Protein AF-A0A7S2CKC3-F1 (afdb_monomer_lite)

Radius of gyration: 19.45 Å; chains: 1; bounding box: 59×30×44 Å

Organism: NCBI:txid236787

Secondary structure (DSSP, 8-state):
---SS---HHHHHHTTSHHHHTT--GGGG--EEEE--TTGGG-TT-TTHHHHHHHHHHHTT-EEEE--TTTTSEEE-PPPPTTSSSS-----PPPSSHHHHHHHHHHHHHHHEEETTS--GGG-

Foldseek 3Di:
DPPPDDQPPLCVPPPPDCVCPVVVPCLSSAAEEEAECLCLLPDPVHNCVSVLVCLLSVVSNHHYHYDPNNVPQKFFDAADQLVPPDHHDDDDDQDPDSVSVSVVSVVVCVRTIGGPPDDDPVND

pLDDT: mean 90.12, std 12.12, range [45.06, 98.38]

Sequence (124 aa):
FHMRFLPPGRGLWAMGTALTEERGLFAALNNCAFVSTAELGANPRGLADPFCFLMDASMLGVGVGFDCRGAGSARVVVPRPAESGGEGERVFVIEDSREGWVQSMRVLLEAYLHPLNARTHDEQ

Structure (mmCIF, N/CA/C/O backbone):
data_AF-A0A7S2CKC3-F1
#
_entry.id   AF-A0A7S2CKC3-F1
#
loop_
_atom_site.group_PDB
_atom_site.id
_atom_site.type_symbol
_atom_site.label_atom_id
_atom_site.label_alt_id
_atom_site.label_comp_id
_atom_site.label_asym_id
_atom_site.label_entity_id
_atom_site.label_seq_id
_atom_site.pdbx_PDB_ins_code
_atom_site.Cartn_x
_atom_site.Cartn_y
_atom_site.Cartn_z
_atom_site.occupancy
_atom_site.B_iso_or_equiv
_atom_site.auth_seq_id
_atom_site.auth_comp_id
_atom_site.auth_asym_id
_atom_site.auth_atom_id
_atom_site.pdbx_PDB_model_num
ATOM 1 N N . PHE A 1 1 ? 27.842 -9.464 -22.738 1.00 79.94 1 PHE A N 1
ATOM 2 C CA . PHE A 1 1 ? 27.287 -9.623 -21.375 1.00 79.94 1 PHE A CA 1
ATOM 3 C C . PHE A 1 1 ? 27.423 -11.090 -20.966 1.00 79.94 1 PHE A C 1
ATOM 5 O O . PHE A 1 1 ? 27.036 -11.936 -21.757 1.00 79.94 1 PHE A O 1
ATOM 12 N N . HIS A 1 2 ? 28.017 -11.407 -19.804 1.00 92.75 2 HIS A N 1
ATOM 13 C CA . HIS A 1 2 ? 28.311 -12.795 -19.377 1.00 92.75 2 HIS A CA 1
ATOM 14 C C . HIS A 1 2 ? 27.360 -13.341 -18.293 1.00 92.75 2 HIS A C 1
ATOM 16 O O . HIS A 1 2 ? 27.635 -14.403 -17.748 1.00 92.75 2 HIS A O 1
ATOM 22 N N . MET A 1 3 ? 26.282 -12.620 -17.946 1.00 90.56 3 MET A N 1
ATOM 23 C CA . MET A 1 3 ? 25.234 -13.072 -17.006 1.00 90.56 3 MET A CA 1
ATOM 24 C C . MET A 1 3 ? 25.742 -13.529 -15.617 1.00 90.56 3 MET A C 1
ATOM 26 O O . MET A 1 3 ? 25.064 -14.279 -14.928 1.00 90.56 3 MET A O 1
ATOM 30 N N . ARG A 1 4 ? 26.926 -13.081 -15.168 1.00 94.56 4 ARG A N 1
ATOM 31 C CA . ARG A 1 4 ? 27.486 -13.456 -13.849 1.00 94.56 4 ARG A CA 1
ATOM 32 C C . ARG A 1 4 ? 26.684 -12.901 -12.668 1.00 94.56 4 ARG A C 1
ATOM 34 O O . ARG A 1 4 ? 26.774 -13.421 -11.565 1.00 94.56 4 ARG A O 1
ATOM 41 N N . PHE A 1 5 ? 25.930 -11.839 -12.913 1.00 92.25 5 PHE A N 1
ATOM 42 C CA . PHE A 1 5 ? 24.973 -11.250 -11.996 1.00 92.25 5 PHE A CA 1
ATOM 43 C C . PHE A 1 5 ? 23.738 -10.868 -12.805 1.00 92.25 5 PHE A C 1
ATOM 45 O O . PHE A 1 5 ? 23.862 -10.320 -13.906 1.00 92.25 5 PHE A O 1
ATOM 52 N N . LEU A 1 6 ? 22.566 -11.157 -12.251 1.00 93.06 6 LEU A N 1
ATOM 53 C CA . LEU A 1 6 ? 21.281 -10.762 -12.801 1.00 93.06 6 LEU A CA 1
ATOM 54 C C . LEU A 1 6 ? 20.487 -10.066 -11.694 1.00 93.06 6 LEU A C 1
ATOM 56 O O . LEU A 1 6 ? 20.344 -10.639 -10.611 1.00 93.06 6 LEU A O 1
ATOM 60 N N . PRO A 1 7 ? 19.979 -8.847 -11.940 1.00 92.88 7 PRO A N 1
ATOM 61 C CA . PRO A 1 7 ? 19.054 -8.221 -11.013 1.00 92.88 7 PRO A CA 1
ATOM 62 C C . PRO A 1 7 ? 17.742 -9.026 -10.954 1.00 92.88 7 PRO A C 1
ATOM 64 O O . PRO A 1 7 ? 17.486 -9.869 -11.822 1.00 92.88 7 PRO A O 1
ATOM 67 N N . PRO A 1 8 ? 16.877 -8.768 -9.956 1.00 95.06 8 PRO A N 1
ATOM 68 C CA . PRO A 1 8 ? 15.528 -9.327 -9.949 1.00 95.06 8 PRO A CA 1
ATOM 69 C C . PRO A 1 8 ? 14.797 -9.014 -11.262 1.00 95.06 8 PRO A C 1
ATOM 71 O O . PRO A 1 8 ? 15.091 -8.015 -11.918 1.00 95.06 8 PRO A O 1
ATOM 74 N N . GLY A 1 9 ? 13.792 -9.823 -11.616 1.00 95.88 9 GLY A N 1
ATOM 75 C CA . GLY A 1 9 ? 13.042 -9.660 -12.870 1.00 95.88 9 GLY A CA 1
ATOM 76 C C . GLY A 1 9 ? 12.515 -8.238 -13.102 1.00 95.88 9 GLY A C 1
ATOM 77 O O . GLY A 1 9 ? 12.571 -7.739 -14.220 1.00 95.88 9 GLY A O 1
ATOM 78 N N . ARG A 1 10 ? 12.107 -7.526 -12.042 1.00 95.69 10 ARG A N 1
ATOM 79 C CA . ARG A 1 10 ? 11.705 -6.114 -12.143 1.00 95.69 10 ARG A CA 1
ATOM 80 C C . ARG A 1 10 ? 12.850 -5.168 -12.480 1.00 95.69 10 ARG A C 1
ATOM 82 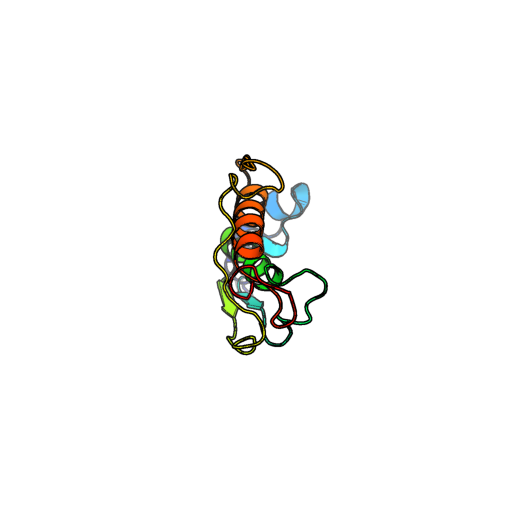O O . ARG A 1 10 ? 12.639 -4.222 -13.225 1.00 95.69 10 ARG A O 1
ATOM 89 N N . GLY A 1 11 ? 14.059 -5.443 -11.999 1.00 95.50 11 GLY A N 1
ATOM 90 C CA . GLY A 1 11 ? 15.256 -4.711 -12.406 1.00 95.50 11 GLY A CA 1
ATOM 91 C C . GLY A 1 11 ? 15.582 -4.924 -13.885 1.00 95.50 11 GLY A C 1
ATOM 92 O O . GLY A 1 11 ? 15.947 -3.974 -14.563 1.00 95.50 11 GLY A O 1
ATOM 93 N N . LEU A 1 12 ? 15.371 -6.134 -14.414 1.00 95.75 12 LEU A N 1
ATOM 94 C CA . LEU A 1 12 ? 15.501 -6.393 -15.856 1.00 95.75 12 LEU A CA 1
ATOM 95 C C . LEU A 1 12 ? 14.426 -5.682 -16.691 1.00 95.75 12 LEU A C 1
ATOM 97 O O . LEU A 1 12 ? 14.675 -5.356 -17.846 1.00 95.75 12 LEU A O 1
ATOM 101 N N . TRP A 1 13 ? 13.236 -5.475 -16.126 1.00 95.81 13 TRP A N 1
ATOM 102 C CA . TRP A 1 13 ? 12.081 -4.923 -16.834 1.00 95.81 13 TRP A CA 1
ATOM 103 C C . TRP A 1 13 ? 11.977 -3.390 -16.769 1.00 95.81 13 TRP A C 1
ATOM 105 O O . TRP A 1 13 ? 11.684 -2.768 -17.785 1.00 95.81 13 TRP A O 1
ATOM 115 N N . ALA A 1 14 ? 12.198 -2.778 -15.600 1.00 96.31 14 ALA A N 1
ATOM 116 C CA . ALA A 1 14 ? 11.902 -1.361 -15.358 1.00 96.31 14 ALA A CA 1
ATOM 117 C C . ALA A 1 14 ? 13.125 -0.467 -15.131 1.00 96.31 14 ALA A C 1
ATOM 119 O O . ALA A 1 14 ? 12.996 0.748 -15.283 1.00 96.31 14 ALA A O 1
ATOM 120 N N . MET A 1 15 ? 14.287 -1.011 -14.758 1.00 96.38 15 MET A N 1
ATOM 121 C CA . MET A 1 15 ? 15.438 -0.179 -14.391 1.00 96.38 15 MET A CA 1
ATOM 122 C C . MET A 1 15 ? 15.954 0.614 -15.596 1.00 96.38 15 MET A C 1
ATOM 124 O O . MET A 1 15 ? 16.301 0.029 -16.620 1.00 96.38 15 MET A O 1
ATOM 128 N N . GLY A 1 16 ? 16.016 1.942 -15.463 1.00 96.38 16 GLY A N 1
ATOM 129 C CA . GLY A 1 16 ? 16.468 2.842 -16.528 1.00 96.38 16 GLY A CA 1
ATOM 130 C C . GLY A 1 16 ? 15.435 3.081 -17.635 1.00 96.38 16 GLY A C 1
ATOM 131 O O . GLY A 1 16 ? 15.778 3.621 -18.683 1.00 96.38 16 GLY A O 1
ATOM 132 N N . THR A 1 17 ? 14.181 2.669 -17.435 1.00 97.31 17 THR A N 1
ATOM 133 C CA . THR A 1 17 ? 13.079 2.978 -18.360 1.00 97.31 17 THR A CA 1
ATOM 134 C C . THR A 1 17 ? 12.428 4.315 -18.001 1.00 97.31 17 THR A C 1
ATOM 136 O O . THR A 1 17 ? 12.578 4.807 -16.884 1.00 97.31 17 THR A O 1
ATOM 139 N N . ALA A 1 18 ? 11.604 4.871 -18.895 1.00 97.50 18 ALA A N 1
ATOM 140 C CA . ALA A 1 18 ? 10.803 6.065 -18.601 1.00 97.50 18 ALA A CA 1
ATOM 141 C C . ALA A 1 18 ? 9.899 5.904 -17.357 1.00 97.50 18 ALA A C 1
ATOM 143 O O . ALA A 1 18 ? 9.541 6.888 -16.711 1.00 97.50 18 ALA A O 1
ATOM 144 N N . LEU A 1 19 ? 9.551 4.666 -16.975 1.00 94.44 19 LEU A N 1
ATOM 145 C CA . LEU A 1 19 ? 8.795 4.402 -15.751 1.00 94.44 19 LEU A CA 1
ATOM 146 C C . LEU A 1 19 ? 9.564 4.843 -14.496 1.00 94.44 19 LEU A C 1
ATOM 148 O O . LEU A 1 19 ? 8.966 5.427 -13.593 1.00 94.44 19 LEU A O 1
ATOM 152 N N . THR A 1 20 ? 10.870 4.577 -14.432 1.00 95.50 20 THR A N 1
ATOM 153 C CA . THR A 1 20 ? 11.703 4.987 -13.293 1.00 95.50 20 THR A CA 1
ATOM 154 C C . THR A 1 20 ? 12.244 6.393 -13.482 1.00 95.50 20 THR A C 1
ATOM 156 O O . THR A 1 20 ? 12.099 7.213 -12.582 1.00 95.50 20 THR A O 1
ATOM 159 N N . GLU A 1 21 ? 12.798 6.698 -14.655 1.00 96.56 21 GLU A N 1
ATOM 160 C CA . GLU A 1 21 ? 13.558 7.935 -14.862 1.00 96.56 21 GLU A CA 1
ATOM 161 C C . GLU A 1 21 ? 12.672 9.166 -15.090 1.00 96.56 21 GLU A C 1
ATOM 163 O O . GLU A 1 21 ? 12.977 10.238 -14.577 1.00 96.56 21 GLU A O 1
ATOM 168 N N . GLU A 1 22 ? 11.562 9.035 -15.824 1.00 96.94 22 GLU A N 1
ATOM 169 C CA . GLU A 1 22 ? 10.684 10.176 -16.134 1.00 96.94 22 GLU A CA 1
ATOM 170 C C . GLU A 1 22 ? 9.503 10.262 -15.165 1.00 96.94 22 GLU A C 1
ATOM 172 O O . GLU A 1 22 ? 9.164 11.340 -14.681 1.00 96.94 22 GLU A O 1
ATOM 177 N N . ARG A 1 23 ? 8.869 9.121 -14.858 1.00 92.25 23 ARG A N 1
ATOM 178 C CA . ARG A 1 23 ? 7.701 9.075 -13.961 1.00 92.25 23 ARG A CA 1
ATOM 179 C C . ARG A 1 23 ? 8.067 8.973 -12.479 1.00 92.25 23 ARG A C 1
ATOM 181 O O . ARG A 1 23 ? 7.178 9.086 -11.641 1.00 92.25 23 ARG A O 1
ATOM 188 N N . GLY A 1 24 ? 9.333 8.721 -12.139 1.00 93.81 24 GLY A N 1
ATOM 189 C CA . GLY A 1 24 ? 9.793 8.613 -10.749 1.00 93.81 24 GLY A CA 1
ATOM 190 C C . GLY A 1 24 ? 9.219 7.418 -9.977 1.00 93.81 24 GLY A C 1
ATOM 191 O O . GLY A 1 24 ? 9.295 7.381 -8.748 1.00 93.81 24 GLY A O 1
ATOM 192 N N . LEU A 1 25 ? 8.638 6.423 -10.660 1.00 92.62 25 LEU A N 1
ATOM 193 C CA . LEU A 1 25 ? 7.979 5.278 -10.025 1.00 92.62 25 LEU A CA 1
ATOM 194 C C . LEU A 1 25 ? 8.997 4.199 -9.628 1.00 92.62 25 LEU A C 1
ATOM 196 O O . LEU A 1 25 ? 8.910 3.050 -10.050 1.00 92.62 25 LEU A O 1
ATOM 200 N N . PHE A 1 26 ? 9.964 4.542 -8.774 1.00 93.94 26 PHE A N 1
ATOM 201 C CA . PHE A 1 26 ? 11.032 3.626 -8.333 1.00 93.94 26 PHE A CA 1
ATOM 202 C C . PHE A 1 26 ? 10.540 2.455 -7.479 1.00 93.94 26 PHE A C 1
ATOM 204 O O . PHE A 1 26 ? 11.204 1.420 -7.388 1.00 93.94 26 PHE A O 1
ATOM 211 N N . ALA A 1 27 ? 9.336 2.555 -6.913 1.00 93.25 27 ALA A N 1
ATOM 212 C CA . ALA A 1 27 ? 8.643 1.401 -6.352 1.00 93.25 27 ALA A CA 1
ATOM 213 C C . ALA A 1 27 ? 8.494 0.267 -7.386 1.00 93.25 27 ALA A C 1
ATOM 215 O O . ALA A 1 27 ? 8.405 -0.896 -6.997 1.00 93.25 27 ALA A O 1
ATOM 216 N N . ALA A 1 28 ? 8.585 0.572 -8.689 1.00 92.56 28 ALA A N 1
ATOM 217 C CA . ALA A 1 28 ? 8.614 -0.409 -9.761 1.00 92.56 28 ALA A CA 1
ATOM 218 C C . ALA A 1 28 ? 9.849 -1.337 -9.772 1.00 92.56 28 ALA A C 1
ATOM 220 O O . ALA A 1 28 ? 9.894 -2.309 -10.525 1.00 92.56 28 ALA A O 1
ATOM 221 N N . LEU A 1 29 ? 10.852 -1.058 -8.940 1.00 95.12 29 LEU A N 1
ATOM 222 C CA . LEU A 1 29 ? 12.051 -1.883 -8.782 1.00 95.12 29 LEU A CA 1
ATOM 223 C C . LEU A 1 29 ? 11.983 -2.807 -7.559 1.00 95.12 29 LEU A C 1
ATOM 225 O O . LEU A 1 29 ? 12.816 -3.701 -7.418 1.00 95.12 29 LEU A O 1
ATOM 229 N N . ASN A 1 30 ? 10.989 -2.620 -6.688 1.00 94.69 30 ASN A N 1
ATOM 230 C CA . ASN A 1 30 ? 10.842 -3.379 -5.450 1.00 94.69 30 ASN A CA 1
ATOM 231 C C . ASN A 1 30 ? 9.792 -4.475 -5.631 1.00 94.69 30 ASN A C 1
ATOM 233 O O . ASN A 1 30 ? 8.639 -4.191 -5.925 1.00 94.69 30 ASN A O 1
ATOM 237 N N . ASN A 1 31 ? 10.167 -5.743 -5.487 1.00 94.25 31 ASN A N 1
ATOM 238 C CA . ASN A 1 31 ? 9.223 -6.849 -5.704 1.00 94.25 31 ASN A CA 1
ATOM 239 C C . ASN A 1 31 ? 8.309 -7.093 -4.506 1.00 94.25 31 ASN A C 1
ATOM 241 O O . ASN A 1 31 ? 7.195 -7.572 -4.680 1.00 94.25 31 ASN A O 1
ATOM 245 N N . CYS A 1 32 ? 8.810 -6.829 -3.301 1.00 97.19 32 CYS A N 1
ATOM 246 C CA . CYS A 1 32 ? 8.182 -7.253 -2.059 1.00 97.19 32 CYS A CA 1
ATOM 247 C C . CYS A 1 32 ? 8.185 -6.112 -1.042 1.00 97.19 32 CYS A C 1
ATOM 249 O O . CYS A 1 32 ? 9.136 -5.331 -0.991 1.00 97.19 32 CYS A O 1
ATOM 251 N N . ALA A 1 33 ? 7.153 -6.061 -0.204 1.00 97.25 33 ALA A N 1
ATOM 252 C CA . ALA A 1 33 ? 7.061 -5.150 0.929 1.00 97.25 33 ALA A CA 1
ATOM 253 C C . ALA A 1 33 ? 6.362 -5.825 2.115 1.00 97.25 33 ALA A C 1
ATOM 255 O O . ALA A 1 33 ? 5.745 -6.884 1.983 1.00 97.25 33 ALA A O 1
ATOM 256 N N . PHE A 1 34 ? 6.454 -5.190 3.280 1.00 98.06 34 PHE A N 1
ATOM 257 C CA . PHE A 1 34 ? 5.704 -5.577 4.465 1.00 98.06 34 PHE A CA 1
ATOM 258 C C . PHE A 1 34 ? 5.109 -4.341 5.134 1.00 98.06 34 PHE A C 1
ATOM 260 O O . PHE A 1 34 ? 5.795 -3.325 5.259 1.00 98.06 34 PHE A O 1
ATOM 267 N N . VAL A 1 35 ? 3.860 -4.438 5.588 1.00 97.88 35 VAL A N 1
ATOM 268 C CA . VAL A 1 35 ? 3.203 -3.399 6.387 1.00 97.88 35 VAL A CA 1
ATOM 269 C C . VAL A 1 35 ? 2.628 -3.997 7.666 1.00 97.88 35 VAL A C 1
ATOM 271 O O . VAL A 1 35 ? 1.877 -4.969 7.650 1.00 97.88 35 VAL A O 1
ATOM 274 N N . SER A 1 36 ? 3.019 -3.422 8.798 1.00 97.56 36 SER A N 1
ATOM 275 C CA . SER A 1 36 ? 2.566 -3.850 10.121 1.00 97.56 36 SER A CA 1
ATOM 276 C C . SER A 1 36 ? 1.265 -3.152 10.502 1.00 97.56 36 SER A C 1
ATOM 278 O O . SER A 1 36 ? 1.112 -1.959 10.238 1.00 97.56 36 SER A O 1
ATOM 280 N N . THR A 1 37 ? 0.371 -3.855 11.201 1.00 97.25 37 THR A N 1
ATOM 281 C CA . THR A 1 37 ? -0.810 -3.240 11.832 1.00 97.25 37 THR A CA 1
ATOM 282 C C . THR A 1 37 ? -0.637 -3.041 13.340 1.00 97.25 37 THR A C 1
ATOM 284 O O . THR A 1 37 ? -1.556 -2.575 13.999 1.00 97.25 37 THR A O 1
ATOM 287 N N . ALA A 1 38 ? 0.537 -3.334 13.912 1.00 96.50 38 ALA A N 1
ATOM 288 C CA . ALA A 1 38 ? 0.774 -3.254 15.361 1.00 96.50 38 ALA A CA 1
ATOM 289 C C . ALA A 1 38 ? 0.465 -1.883 15.990 1.00 96.50 38 ALA A C 1
ATOM 291 O O . ALA A 1 38 ? 0.038 -1.817 17.136 1.00 96.50 38 ALA A O 1
ATOM 292 N N . GLU A 1 39 ? 0.661 -0.799 15.239 1.00 93.81 39 GLU A N 1
ATOM 293 C CA . GLU A 1 39 ? 0.399 0.573 15.692 1.00 93.81 39 GLU A CA 1
ATOM 294 C C . GLU A 1 39 ? -0.902 1.138 15.110 1.00 93.81 39 GLU A C 1
ATOM 296 O O . GLU A 1 39 ? -1.106 2.346 15.136 1.00 93.81 39 GLU A O 1
ATOM 301 N N . LEU A 1 40 ? -1.793 0.288 14.581 1.00 94.31 40 LEU A N 1
ATOM 302 C CA . LEU A 1 40 ? -3.007 0.701 13.873 1.00 94.31 40 LEU A CA 1
ATOM 30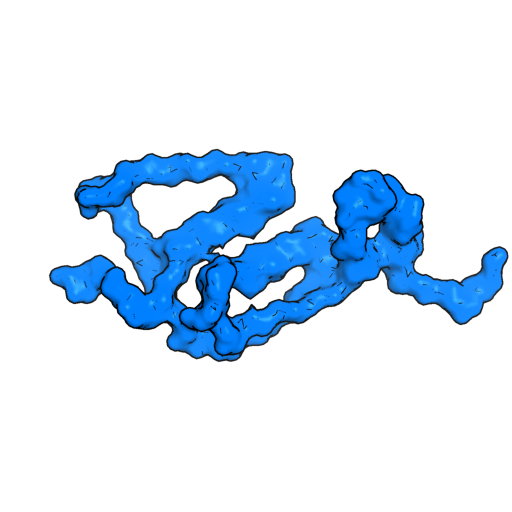3 C C . LEU A 1 40 ? -3.792 1.767 14.656 1.00 94.31 40 LEU A C 1
ATOM 305 O O . LEU A 1 40 ? -3.997 2.856 14.135 1.00 94.31 40 LEU A O 1
ATOM 309 N N . GLY A 1 41 ? -4.137 1.507 15.923 1.00 90.25 41 GLY A N 1
ATOM 310 C CA . GLY A 1 41 ? -4.892 2.443 16.773 1.00 90.25 41 GLY A CA 1
ATOM 311 C C . GLY A 1 41 ? -4.171 3.750 17.147 1.00 90.25 41 GLY A C 1
ATOM 312 O O . GLY A 1 41 ? -4.826 4.685 17.602 1.00 90.25 41 GLY A O 1
ATOM 313 N N . ALA A 1 42 ? -2.851 3.829 16.957 1.00 91.12 42 ALA A N 1
ATOM 314 C CA . ALA A 1 42 ? -2.024 5.001 17.259 1.00 91.12 42 ALA A CA 1
ATOM 315 C C . ALA A 1 42 ? -1.373 5.613 16.004 1.00 91.12 42 ALA A C 1
ATOM 317 O O . ALA A 1 42 ? -0.550 6.521 16.122 1.00 91.12 42 ALA A O 1
ATOM 318 N N . ASN A 1 43 ? -1.722 5.129 14.806 1.00 92.00 43 ASN A N 1
ATOM 319 C CA . ASN A 1 43 ? -1.078 5.552 13.572 1.00 92.00 43 ASN A CA 1
ATOM 320 C C . ASN A 1 43 ? -1.430 7.024 13.273 1.00 92.00 43 ASN A C 1
ATOM 322 O O . ASN A 1 43 ? -2.604 7.336 13.044 1.00 92.00 43 ASN A O 1
ATOM 326 N N . PRO A 1 44 ? -0.441 7.938 13.208 1.00 91.25 44 PRO A N 1
ATOM 327 C CA . PRO A 1 44 ? -0.691 9.361 12.973 1.00 91.25 44 PRO A CA 1
ATOM 328 C C . PRO A 1 44 ? -1.261 9.661 11.577 1.00 91.25 44 PRO A C 1
ATOM 330 O O . PRO A 1 44 ? -1.805 10.740 11.361 1.00 91.25 44 PRO A O 1
ATOM 333 N N . ARG A 1 45 ? -1.158 8.719 10.630 1.00 93.12 45 ARG A N 1
ATOM 334 C CA . ARG A 1 45 ? -1.730 8.812 9.273 1.00 93.12 45 ARG A CA 1
ATOM 335 C C . ARG A 1 45 ? -3.148 8.228 9.167 1.00 93.12 45 ARG A C 1
ATOM 337 O O . ARG A 1 45 ? -3.719 8.169 8.073 1.00 93.12 45 ARG A O 1
ATOM 344 N N . GLY A 1 46 ? -3.716 7.815 10.301 1.00 93.75 46 GLY A N 1
ATOM 345 C CA . GLY A 1 46 ? -5.070 7.285 10.424 1.00 93.75 46 GLY A CA 1
ATOM 346 C C . GLY A 1 46 ? -5.155 5.761 10.317 1.00 93.75 46 GLY A C 1
ATOM 347 O O . GLY A 1 46 ? -4.229 5.082 9.875 1.00 93.75 46 GLY A O 1
ATOM 348 N N . LEU A 1 47 ? -6.315 5.222 10.705 1.00 95.69 47 LEU A N 1
ATOM 349 C CA . LEU A 1 47 ? -6.591 3.778 10.740 1.00 95.69 47 LEU A CA 1
ATOM 350 C C . LEU A 1 47 ? -6.541 3.124 9.351 1.00 95.69 47 LEU A C 1
ATOM 352 O O . LEU A 1 47 ? -6.198 1.953 9.226 1.00 95.69 47 LEU A O 1
ATOM 356 N N . ALA A 1 48 ? -6.859 3.870 8.293 1.00 97.06 48 ALA A N 1
ATOM 357 C CA . ALA A 1 48 ? -6.845 3.355 6.927 1.00 97.06 48 ALA A CA 1
ATOM 358 C C . ALA A 1 48 ? -5.427 3.213 6.336 1.00 97.06 48 ALA A C 1
ATOM 360 O O . ALA A 1 48 ? -5.247 2.514 5.340 1.00 97.06 48 ALA A O 1
ATOM 361 N N . ASP A 1 49 ? -4.418 3.860 6.927 1.00 97.50 49 ASP A N 1
ATOM 362 C CA . ASP A 1 49 ? -3.067 3.989 6.368 1.00 97.50 49 ASP A CA 1
ATOM 363 C C . ASP A 1 49 ? -2.376 2.663 5.991 1.00 97.50 49 ASP A C 1
ATOM 365 O O . ASP A 1 49 ? -1.947 2.547 4.840 1.00 97.50 49 ASP A O 1
ATOM 369 N N . PRO A 1 50 ? -2.290 1.637 6.865 1.00 97.62 50 PRO A N 1
ATOM 370 C CA . PRO A 1 50 ? -1.616 0.389 6.500 1.00 97.62 50 PRO A CA 1
ATOM 371 C C . PRO A 1 50 ? -2.314 -0.338 5.343 1.00 97.62 50 PRO A C 1
ATOM 373 O O . PRO A 1 50 ? -1.653 -0.957 4.509 1.00 97.62 50 PRO A O 1
ATOM 376 N N . PHE A 1 51 ? -3.639 -0.215 5.245 1.00 97.81 51 PHE A N 1
ATOM 377 C CA . PHE A 1 51 ? -4.415 -0.784 4.147 1.00 97.81 51 PHE A CA 1
ATOM 378 C C . PHE A 1 51 ? -4.191 0.002 2.854 1.00 97.81 51 PHE A C 1
ATOM 380 O O . PHE A 1 51 ? -3.979 -0.601 1.807 1.00 97.81 51 PHE A O 1
ATOM 387 N N . CYS A 1 52 ? -4.158 1.338 2.927 1.00 98.31 52 CYS A N 1
ATOM 388 C CA . CYS A 1 52 ? -3.851 2.204 1.785 1.00 98.31 52 CYS A CA 1
ATOM 389 C C . CYS A 1 52 ? -2.464 1.910 1.214 1.00 98.31 52 CYS A C 1
ATOM 391 O O . CYS A 1 52 ? -2.327 1.785 0.001 1.00 98.31 52 CYS A O 1
ATOM 393 N N . PHE A 1 53 ? -1.459 1.729 2.076 1.00 97.81 53 PHE A N 1
ATOM 394 C CA . PHE A 1 53 ? -0.127 1.303 1.652 1.00 97.81 53 PHE A CA 1
ATOM 395 C C . PHE A 1 53 ? -0.164 -0.052 0.935 1.00 97.81 53 PHE A C 1
ATOM 397 O O . PHE A 1 53 ? 0.440 -0.200 -0.127 1.00 97.81 53 PHE A O 1
ATOM 404 N N . LEU A 1 54 ? -0.884 -1.032 1.497 1.00 97.94 54 LEU A N 1
ATOM 405 C CA . LEU A 1 54 ? -1.032 -2.353 0.886 1.00 97.94 54 LEU A CA 1
ATOM 406 C C . LEU A 1 54 ? -1.646 -2.250 -0.512 1.00 97.94 54 LEU A C 1
ATOM 408 O O . LEU A 1 54 ? -1.095 -2.823 -1.453 1.00 97.94 54 LEU A O 1
ATOM 412 N N . MET A 1 55 ? -2.751 -1.516 -0.655 1.00 98.06 55 MET A N 1
ATOM 413 C CA . MET A 1 55 ? -3.439 -1.317 -1.933 1.00 98.06 55 MET A CA 1
ATOM 414 C C . MET A 1 55 ? -2.526 -0.630 -2.953 1.00 98.06 55 MET A C 1
ATOM 416 O O . MET A 1 55 ? -2.371 -1.118 -4.072 1.00 98.06 55 MET A O 1
ATOM 420 N N . ASP A 1 56 ? -1.857 0.448 -2.539 1.00 97.38 56 ASP A N 1
ATOM 421 C CA . ASP A 1 56 ? -0.987 1.237 -3.406 1.00 97.38 56 ASP A CA 1
ATOM 422 C C . ASP A 1 56 ? 0.200 0.427 -3.945 1.00 97.38 56 ASP A C 1
ATOM 424 O O . ASP A 1 56 ? 0.450 0.365 -5.153 1.00 97.38 56 ASP A O 1
ATOM 428 N N . ALA A 1 57 ? 0.904 -0.265 -3.048 1.00 96.62 57 ALA A N 1
ATOM 429 C CA . ALA A 1 57 ? 2.038 -1.103 -3.412 1.00 96.62 57 ALA A CA 1
ATOM 430 C C . ALA A 1 57 ? 1.602 -2.308 -4.267 1.00 96.62 57 ALA A C 1
ATOM 432 O O . ALA A 1 57 ? 2.280 -2.645 -5.243 1.00 96.62 57 ALA A O 1
ATOM 433 N N . SER A 1 58 ? 0.441 -2.905 -3.975 1.00 95.69 58 SER A N 1
ATOM 434 C CA . SER A 1 58 ? -0.102 -4.018 -4.768 1.00 95.69 58 SER A CA 1
ATOM 435 C C . SER A 1 58 ? -0.420 -3.603 -6.207 1.00 95.69 58 SER A C 1
ATOM 437 O O . SER A 1 58 ? -0.100 -4.342 -7.138 1.00 95.69 58 SER A O 1
ATOM 439 N N . MET A 1 59 ? -0.965 -2.399 -6.424 1.00 95.62 59 MET A N 1
ATOM 440 C CA . MET A 1 59 ? -1.206 -1.868 -7.777 1.00 95.62 59 MET A CA 1
ATOM 441 C C . MET A 1 59 ? 0.082 -1.564 -8.547 1.00 95.62 59 MET A C 1
ATOM 443 O O . MET A 1 59 ? 0.093 -1.594 -9.776 1.00 95.62 59 MET A O 1
ATOM 447 N N . LEU A 1 60 ? 1.184 -1.316 -7.841 1.00 95.06 60 LEU A N 1
ATOM 448 C CA . LEU A 1 60 ? 2.514 -1.198 -8.435 1.00 95.06 60 LEU A CA 1
ATOM 449 C C . LEU A 1 60 ? 3.187 -2.559 -8.669 1.00 95.06 60 LEU A C 1
ATOM 451 O O . LEU A 1 60 ? 4.360 -2.592 -9.047 1.00 95.06 60 LEU A O 1
ATOM 455 N N . GLY A 1 61 ? 2.481 -3.674 -8.462 1.00 94.19 61 GLY A N 1
ATOM 456 C CA . GLY A 1 61 ? 2.995 -5.030 -8.664 1.00 94.19 61 GLY A CA 1
ATOM 457 C C . GLY A 1 61 ? 3.959 -5.499 -7.572 1.00 94.19 61 GLY A C 1
ATOM 458 O O . GLY A 1 61 ? 4.774 -6.389 -7.820 1.00 94.19 61 GLY A O 1
ATOM 459 N N . VAL A 1 62 ? 3.908 -4.884 -6.388 1.00 97.38 62 VAL A N 1
ATOM 460 C CA . VAL A 1 62 ? 4.683 -5.294 -5.213 1.00 97.38 62 VAL A CA 1
ATOM 461 C C . VAL A 1 62 ? 3.860 -6.320 -4.430 1.00 97.38 62 VAL A C 1
ATOM 463 O O . VAL A 1 62 ? 2.714 -6.059 -4.075 1.00 97.38 62 VAL A O 1
ATOM 466 N N . GLY A 1 63 ? 4.436 -7.478 -4.113 1.00 97.62 63 GLY A N 1
ATOM 467 C CA . GLY A 1 63 ? 3.829 -8.428 -3.181 1.00 97.62 63 GLY A CA 1
ATOM 468 C C . GLY A 1 63 ? 3.945 -7.919 -1.744 1.00 97.62 63 GLY A C 1
ATOM 469 O O . GLY A 1 63 ? 5.057 -7.803 -1.225 1.00 97.62 63 GLY A O 1
ATOM 470 N N . VAL A 1 64 ? 2.818 -7.615 -1.098 1.00 98.19 64 VAL A N 1
ATOM 471 C CA . VAL A 1 64 ? 2.800 -7.046 0.258 1.00 98.19 64 VAL A CA 1
ATOM 472 C C . VAL A 1 64 ? 2.369 -8.092 1.282 1.00 98.19 64 VAL A C 1
ATOM 474 O O . VAL A 1 64 ? 1.235 -8.566 1.265 1.00 98.19 64 VAL A O 1
ATOM 477 N N . GLY A 1 65 ? 3.269 -8.430 2.205 1.00 98.19 65 GLY A N 1
ATOM 478 C CA . GLY A 1 65 ? 2.908 -9.142 3.430 1.00 98.19 65 GLY A CA 1
ATOM 479 C C . GLY A 1 65 ? 2.363 -8.177 4.484 1.00 98.19 65 GLY A C 1
ATOM 480 O O . GLY A 1 65 ? 2.789 -7.025 4.557 1.00 98.19 65 GLY A O 1
ATOM 481 N N . PHE A 1 66 ? 1.451 -8.640 5.332 1.00 98.06 66 PHE A N 1
ATOM 482 C CA . PHE A 1 66 ? 0.957 -7.857 6.463 1.00 98.06 66 PHE A CA 1
ATOM 483 C C . PHE A 1 66 ? 0.696 -8.743 7.680 1.00 98.06 66 PHE A C 1
ATOM 485 O O . PHE A 1 66 ? 0.515 -9.955 7.549 1.00 98.06 66 PHE A O 1
ATOM 492 N N . ASP A 1 67 ? 0.698 -8.136 8.866 1.00 98.06 67 ASP A N 1
ATOM 493 C CA . ASP A 1 67 ? 0.298 -8.796 10.112 1.00 98.06 67 ASP A CA 1
ATOM 494 C C . ASP A 1 67 ? -1.063 -8.302 10.613 1.00 98.06 67 ASP A C 1
ATOM 496 O O . ASP A 1 67 ? -1.540 -7.237 10.222 1.00 98.06 67 ASP A O 1
ATOM 500 N N . CYS A 1 68 ? -1.667 -9.069 11.523 1.00 97.00 68 CYS A N 1
ATOM 501 C CA . CYS A 1 68 ? -2.936 -8.738 12.176 1.00 97.00 68 CYS A CA 1
ATOM 502 C C . CYS A 1 68 ? -2.748 -8.271 13.632 1.00 97.00 68 CYS A C 1
ATOM 504 O O . CYS A 1 68 ? -3.648 -8.451 14.453 1.00 97.00 68 CYS A O 1
ATOM 506 N N . ARG A 1 69 ? -1.584 -7.712 14.000 1.00 97.62 69 ARG A N 1
ATOM 507 C CA . ARG A 1 69 ? -1.307 -7.300 15.392 1.00 97.62 69 ARG A CA 1
ATOM 508 C C . ARG A 1 69 ? -2.137 -6.101 15.849 1.00 97.62 69 ARG A C 1
ATOM 510 O O . ARG A 1 69 ? -2.261 -5.896 17.049 1.00 97.62 69 ARG A O 1
ATOM 517 N N . GLY A 1 70 ? -2.735 -5.356 14.920 1.00 94.25 70 GLY A N 1
ATOM 518 C CA . GLY A 1 70 ? -3.724 -4.314 15.210 1.00 94.25 70 GLY A CA 1
ATOM 519 C C . GLY A 1 70 ? -5.110 -4.847 15.585 1.00 94.25 70 GLY A C 1
ATOM 520 O O . GLY A 1 70 ? -6.041 -4.063 15.767 1.00 94.25 70 GLY A O 1
ATOM 521 N N . ALA A 1 71 ? -5.298 -6.168 15.677 1.00 94.56 71 ALA A N 1
ATOM 522 C CA . ALA A 1 71 ? -6.559 -6.740 16.129 1.00 94.56 71 ALA A CA 1
ATOM 523 C C . ALA A 1 71 ? -6.960 -6.161 17.495 1.00 94.56 71 ALA A C 1
ATOM 525 O O . ALA A 1 71 ? -6.180 -6.151 18.445 1.00 94.56 71 ALA A O 1
ATOM 526 N N . GLY A 1 72 ? -8.191 -5.660 17.579 1.00 93.38 72 GLY A N 1
ATOM 527 C CA . GLY A 1 72 ? -8.707 -5.028 18.789 1.00 93.38 72 GLY A CA 1
ATOM 528 C C . GLY A 1 72 ? -8.225 -3.597 19.033 1.00 93.38 72 GLY A C 1
ATOM 529 O O . GLY A 1 72 ? -8.614 -3.039 20.048 1.00 93.38 72 GLY A O 1
ATOM 530 N N . SER A 1 73 ? -7.438 -2.974 18.142 1.00 93.06 73 SER A N 1
ATOM 531 C CA . SER A 1 73 ? -7.023 -1.563 18.277 1.00 93.06 73 SER A CA 1
ATOM 532 C C . SER A 1 73 ? -7.955 -0.565 17.573 1.00 93.06 73 SER A C 1
ATOM 534 O O . SER A 1 73 ? -7.732 0.643 17.632 1.00 93.06 73 SER A O 1
ATOM 536 N N . ALA A 1 74 ? -8.968 -1.058 16.863 1.00 93.06 74 ALA A N 1
ATOM 537 C CA . ALA A 1 74 ? -9.992 -0.281 16.175 1.00 93.06 74 ALA A CA 1
ATOM 538 C C . ALA A 1 74 ? -11.313 -1.055 16.202 1.00 93.06 74 ALA A C 1
ATOM 540 O O . ALA A 1 74 ? -11.314 -2.281 16.352 1.00 93.06 74 ALA A O 1
ATOM 541 N N . ARG A 1 75 ? -12.430 -0.347 16.033 1.00 92.06 75 ARG A N 1
ATOM 542 C CA . ARG A 1 75 ? -13.754 -0.959 15.864 1.00 92.06 75 ARG A CA 1
ATOM 543 C C . ARG A 1 75 ? -14.299 -0.697 14.471 1.00 92.06 75 ARG A C 1
ATOM 545 O O . ARG A 1 75 ? -14.032 0.352 13.887 1.00 92.06 75 ARG A O 1
ATOM 552 N N . VAL A 1 76 ? -15.091 -1.647 13.992 1.00 92.75 76 VAL A N 1
ATOM 553 C CA . VAL A 1 76 ? -15.915 -1.496 12.795 1.00 92.75 76 VAL A CA 1
ATOM 554 C C . VAL A 1 76 ? -17.287 -1.002 13.245 1.00 92.75 76 VAL A C 1
ATOM 556 O O . VAL A 1 76 ? -17.900 -1.625 14.109 1.00 92.75 76 VAL A O 1
ATOM 559 N N . VAL A 1 77 ? -17.743 0.116 12.694 1.00 90.69 77 VAL A N 1
ATOM 560 C CA . VAL A 1 77 ? -19.034 0.750 12.991 1.00 90.69 77 VAL A CA 1
ATOM 561 C C . VAL A 1 77 ? -19.866 0.854 11.724 1.00 90.69 77 VAL A C 1
ATOM 563 O O . VAL A 1 77 ? -19.323 0.841 10.620 1.00 90.69 77 VAL A O 1
ATOM 566 N N . VAL A 1 78 ? -21.182 0.977 11.877 1.00 87.81 78 VAL A N 1
ATOM 567 C CA . VAL A 1 78 ? -22.068 1.282 10.752 1.00 87.81 78 VAL A CA 1
ATOM 568 C C . VAL A 1 78 ? -22.101 2.805 10.554 1.00 87.81 78 VAL A C 1
ATOM 570 O O . VAL A 1 78 ? -22.437 3.529 11.496 1.00 87.81 78 VAL A O 1
ATOM 573 N N . PRO A 1 79 ? -21.757 3.327 9.361 1.00 83.12 79 PRO A N 1
ATOM 574 C CA . PRO A 1 79 ? -21.888 4.750 9.072 1.00 83.12 79 PRO A CA 1
ATOM 575 C C . PRO A 1 79 ? -23.351 5.197 9.185 1.00 83.12 79 PRO A C 1
ATOM 577 O O . PRO A 1 79 ? -24.263 4.482 8.765 1.00 83.12 79 PRO A O 1
ATOM 580 N N . ARG A 1 80 ? -23.590 6.402 9.716 1.00 74.56 80 ARG A N 1
ATOM 581 C CA . ARG A 1 80 ? -24.953 6.948 9.804 1.00 74.56 80 ARG A CA 1
ATOM 582 C C . ARG A 1 80 ? -25.555 7.174 8.408 1.00 74.56 80 ARG A C 1
ATOM 584 O O . ARG A 1 80 ? -24.862 7.705 7.539 1.00 74.56 80 ARG A O 1
ATOM 591 N N . PRO A 1 81 ? -26.851 6.872 8.208 1.00 68.31 81 PRO A N 1
ATOM 592 C CA . PRO A 1 81 ? -27.573 7.294 7.015 1.00 68.31 81 PRO A CA 1
ATOM 593 C C . PRO A 1 81 ? -27.585 8.821 6.902 1.00 68.31 81 PRO A C 1
ATOM 595 O O . PRO A 1 81 ? -27.787 9.513 7.906 1.00 68.31 81 PRO A O 1
ATOM 598 N N . ALA A 1 82 ? -27.435 9.335 5.679 1.00 63.88 82 ALA A N 1
ATOM 599 C CA . ALA A 1 82 ? -27.364 10.768 5.366 1.00 63.88 82 ALA A CA 1
ATOM 600 C C . ALA A 1 82 ? -28.563 11.591 5.885 1.00 63.88 82 ALA A C 1
ATOM 602 O O . ALA A 1 82 ? -28.460 12.797 6.091 1.00 63.88 82 ALA A O 1
ATOM 603 N N . GLU A 1 83 ? -29.695 10.938 6.141 1.00 61.78 83 GLU A N 1
ATOM 604 C CA . GLU A 1 83 ? -30.934 11.555 6.624 1.00 61.78 83 GLU A CA 1
ATOM 605 C C . GLU A 1 83 ? -30.880 11.944 8.121 1.00 61.78 83 GLU A C 1
ATOM 607 O O . GLU A 1 83 ? -31.729 12.686 8.611 1.00 61.78 83 GLU A O 1
ATOM 612 N N . SER A 1 84 ? -29.852 11.503 8.858 1.00 57.91 84 SER A N 1
ATOM 613 C CA . SER A 1 84 ? -29.776 11.555 10.333 1.00 57.91 84 SER A CA 1
ATOM 614 C C . SER A 1 84 ? -29.120 12.829 10.908 1.00 57.91 84 SER A C 1
ATOM 616 O O . SER A 1 84 ? -28.420 12.770 11.925 1.00 57.91 84 SER A O 1
ATOM 618 N N . GLY A 1 85 ? -29.335 13.985 10.270 1.00 51.56 85 GLY A N 1
ATOM 619 C CA . GLY A 1 85 ? -29.089 15.304 10.877 1.00 51.56 85 GLY A CA 1
ATOM 620 C C . GLY A 1 85 ? -27.642 15.822 10.922 1.00 51.56 85 GLY A C 1
ATOM 621 O O . GLY A 1 85 ? -27.344 16.679 11.752 1.00 51.56 85 GLY A O 1
ATOM 622 N N . GLY A 1 86 ? -26.738 15.368 10.051 1.00 54.88 86 GLY A N 1
ATOM 623 C CA . GLY A 1 86 ? -25.401 15.967 9.929 1.00 54.88 86 GLY A CA 1
ATOM 624 C C . GLY A 1 86 ? -24.694 15.552 8.644 1.00 54.88 86 GLY A C 1
ATOM 625 O O . GLY A 1 86 ? -24.506 14.362 8.449 1.00 54.88 86 GLY A O 1
ATOM 626 N N . GLU A 1 87 ? -24.331 16.549 7.822 1.00 59.62 87 GLU A N 1
ATOM 627 C CA . GLU A 1 87 ? -23.741 16.463 6.469 1.00 59.62 87 GLU A CA 1
ATOM 628 C C . GLU A 1 87 ? -24.475 15.483 5.531 1.00 59.62 87 GLU A C 1
ATOM 630 O O . GLU A 1 87 ? -24.387 14.271 5.675 1.00 59.62 87 GLU A O 1
ATOM 635 N N . GLY A 1 88 ? -25.225 16.021 4.560 1.00 64.25 88 GLY A N 1
ATOM 636 C CA . GLY A 1 88 ? -25.976 15.225 3.582 1.00 64.25 88 GLY A CA 1
ATOM 637 C C . GLY A 1 88 ? -25.110 14.252 2.768 1.00 64.25 88 GLY A C 1
ATOM 638 O O . GLY A 1 88 ? -23.890 14.211 2.908 1.00 64.25 88 GLY A O 1
ATOM 639 N N . GLU A 1 89 ? -25.757 13.464 1.905 1.00 70.56 89 GLU A N 1
ATOM 640 C CA . GLU A 1 89 ? -25.116 12.446 1.063 1.00 70.56 89 GLU A CA 1
ATOM 641 C C . GLU A 1 89 ? -23.806 12.961 0.439 1.00 70.56 89 GLU A C 1
ATOM 643 O O . GLU A 1 89 ? -23.798 13.908 -0.351 1.00 70.56 89 GLU A O 1
ATOM 648 N N . ARG A 1 90 ? -22.675 12.356 0.829 1.00 75.69 90 ARG A N 1
ATOM 649 C CA . ARG A 1 90 ? -21.357 12.724 0.303 1.00 75.69 90 ARG A CA 1
ATOM 650 C C . ARG A 1 90 ? -21.053 11.901 -0.937 1.00 75.69 90 ARG A C 1
ATOM 652 O O . ARG A 1 90 ? -20.743 10.717 -0.846 1.00 75.69 90 ARG A O 1
ATOM 659 N N . VAL A 1 91 ? -21.090 12.558 -2.092 1.00 88.00 91 VAL A N 1
ATOM 660 C CA . VAL A 1 91 ? -20.632 11.977 -3.356 1.00 88.00 91 VAL A CA 1
ATOM 661 C C . VAL A 1 91 ? -19.113 12.109 -3.437 1.00 88.00 91 VAL A C 1
ATOM 663 O O . VAL A 1 91 ? -18.581 13.215 -3.517 1.00 88.00 91 VAL A O 1
ATOM 666 N N . PHE A 1 92 ? -18.412 10.975 -3.429 1.00 91.31 92 PHE A N 1
ATOM 667 C CA . PHE A 1 92 ? -16.976 10.911 -3.690 1.00 91.31 92 PHE A CA 1
ATOM 668 C C . PHE A 1 92 ? -16.741 10.421 -5.123 1.00 91.31 92 PHE A C 1
ATOM 670 O O . PHE A 1 92 ? -17.040 9.271 -5.447 1.00 91.31 92 PHE A O 1
ATOM 677 N N . VAL A 1 93 ? -16.230 11.297 -5.991 1.00 96.06 93 VAL A N 1
ATOM 678 C CA . VAL A 1 93 ? -15.888 10.940 -7.375 1.00 96.06 93 VAL A CA 1
ATOM 679 C C . VAL A 1 93 ? -14.511 10.287 -7.387 1.00 96.06 93 VAL A C 1
ATOM 681 O O . VAL A 1 93 ? -13.526 10.901 -6.986 1.00 96.06 93 VAL A O 1
ATOM 684 N N . ILE A 1 94 ? -14.451 9.040 -7.847 1.00 97.62 94 ILE A N 1
ATOM 685 C CA . ILE A 1 94 ? -13.201 8.289 -7.965 1.00 97.62 94 ILE A CA 1
ATOM 686 C C . ILE A 1 94 ? -12.503 8.719 -9.253 1.00 97.62 94 ILE A C 1
ATOM 688 O O . ILE A 1 94 ? -13.061 8.583 -10.342 1.00 97.62 94 ILE A O 1
ATOM 692 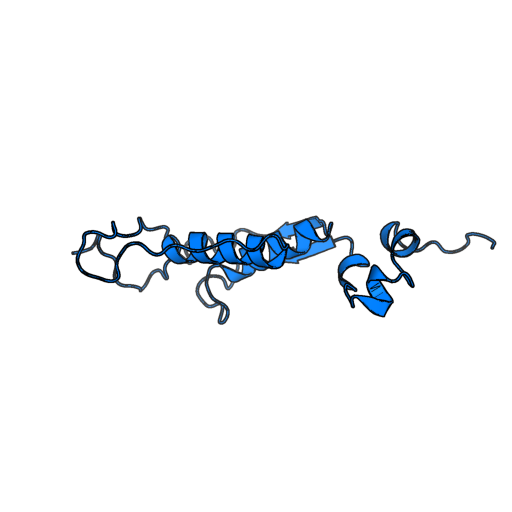N N . GLU A 1 95 ? -11.286 9.235 -9.129 1.00 98.00 95 GLU A N 1
ATOM 693 C CA . GLU A 1 95 ? -10.437 9.508 -10.286 1.00 98.00 95 GLU A CA 1
ATOM 694 C C . GLU A 1 95 ? -9.987 8.197 -10.946 1.00 98.00 95 GLU A C 1
ATOM 696 O O . GLU A 1 95 ? -9.687 7.222 -10.254 1.00 98.00 95 GLU A O 1
ATOM 701 N N . ASP A 1 96 ? -9.887 8.179 -12.279 1.00 98.00 96 ASP A N 1
ATOM 702 C CA . ASP A 1 96 ? -9.333 7.047 -13.039 1.00 98.00 96 ASP A CA 1
ATOM 703 C C . ASP A 1 96 ? -7.797 7.015 -12.936 1.00 98.00 96 ASP A C 1
ATOM 705 O O . ASP A 1 96 ? -7.051 7.243 -13.889 1.00 98.00 96 ASP A O 1
ATOM 709 N N . SER A 1 97 ? -7.319 6.819 -11.713 1.00 97.00 97 SER A N 1
ATOM 710 C CA . SER A 1 97 ? -5.910 6.799 -11.345 1.00 97.00 97 SER A CA 1
ATOM 711 C C . SER A 1 97 ? -5.700 5.826 -10.193 1.00 97.00 97 SER A C 1
ATOM 713 O O . SER A 1 97 ? -6.585 5.627 -9.359 1.00 97.00 97 SER A O 1
ATOM 715 N N . ARG A 1 98 ? -4.509 5.227 -10.111 1.00 95.94 98 ARG A N 1
ATOM 716 C CA . ARG A 1 98 ? -4.109 4.360 -8.988 1.00 95.94 98 ARG A CA 1
ATOM 717 C C . ARG A 1 98 ? -4.404 5.031 -7.642 1.00 95.94 98 ARG A C 1
ATOM 719 O O . ARG A 1 98 ? -4.968 4.418 -6.740 1.00 95.94 98 ARG A O 1
ATOM 726 N N . GLU A 1 99 ? -4.053 6.305 -7.538 1.00 96.81 99 GLU A N 1
ATOM 727 C CA . GLU A 1 99 ? -4.239 7.146 -6.362 1.00 96.81 99 GLU A CA 1
ATOM 728 C C . GLU A 1 99 ? -5.727 7.360 -6.051 1.00 96.81 99 GLU A C 1
ATOM 730 O O . GLU A 1 99 ? -6.119 7.279 -4.887 1.00 96.81 99 GLU A O 1
ATOM 735 N N . GLY A 1 100 ? -6.568 7.550 -7.074 1.00 98.19 100 GLY A N 1
ATOM 736 C CA . GLY A 1 100 ? -8.023 7.639 -6.946 1.00 98.19 100 GLY A CA 1
ATOM 737 C C . GLY A 1 100 ? -8.634 6.367 -6.357 1.00 98.19 100 GLY A C 1
ATOM 738 O O . GLY A 1 100 ? -9.437 6.439 -5.422 1.00 98.19 100 GLY A O 1
ATOM 739 N N . TRP A 1 101 ? -8.186 5.194 -6.815 1.00 98.38 101 TRP A N 1
ATOM 740 C CA . TRP A 1 101 ? -8.594 3.910 -6.237 1.00 98.38 101 TRP A CA 1
ATOM 741 C C . TRP A 1 101 ? -8.146 3.767 -4.773 1.00 98.38 101 TRP A C 1
ATOM 743 O O . TRP A 1 101 ? -8.960 3.390 -3.926 1.00 98.38 101 TRP A O 1
ATOM 753 N N . VAL A 1 102 ? -6.896 4.118 -4.439 1.00 98.31 102 VAL A N 1
ATOM 754 C CA . VAL A 1 102 ? -6.397 4.104 -3.045 1.00 98.31 102 VAL A CA 1
ATOM 755 C C . VAL A 1 102 ? -7.216 5.044 -2.158 1.00 98.31 102 VAL A C 1
ATOM 757 O O . VAL A 1 102 ? -7.612 4.666 -1.052 1.00 98.31 102 VAL A O 1
ATOM 760 N N . GLN A 1 103 ? -7.533 6.240 -2.654 1.00 98.12 103 GLN A N 1
ATOM 761 C CA . GLN A 1 103 ? -8.314 7.219 -1.909 1.00 98.12 103 GLN A CA 1
ATOM 762 C C . GLN A 1 103 ? -9.768 6.780 -1.713 1.00 98.12 103 GLN A C 1
ATOM 764 O O . GLN A 1 103 ? -10.318 6.974 -0.631 1.00 98.12 103 GLN A O 1
ATOM 769 N N . SER A 1 104 ? -10.380 6.127 -2.704 1.00 97.31 104 SER A N 1
ATOM 770 C CA . SER A 1 104 ? -11.733 5.570 -2.558 1.00 97.31 104 SER A CA 1
ATOM 771 C C . SER A 1 104 ? -11.810 4.550 -1.415 1.00 97.31 104 SER A C 1
ATOM 773 O O . SER A 1 104 ? -12.738 4.574 -0.603 1.00 97.31 104 SER A O 1
ATOM 775 N N . MET A 1 105 ? -10.782 3.706 -1.288 1.00 97.56 105 MET A N 1
ATOM 776 C CA . MET A 1 105 ? -10.687 2.731 -0.210 1.00 97.56 105 MET A CA 1
ATOM 777 C C . MET A 1 105 ? -10.434 3.413 1.137 1.00 97.56 105 MET A C 1
ATOM 779 O O . MET A 1 105 ? -11.018 2.996 2.134 1.00 97.56 105 MET A O 1
ATOM 783 N N . ARG A 1 106 ? -9.617 4.476 1.180 1.00 97.75 106 ARG A N 1
ATOM 784 C CA . ARG A 1 106 ? -9.449 5.289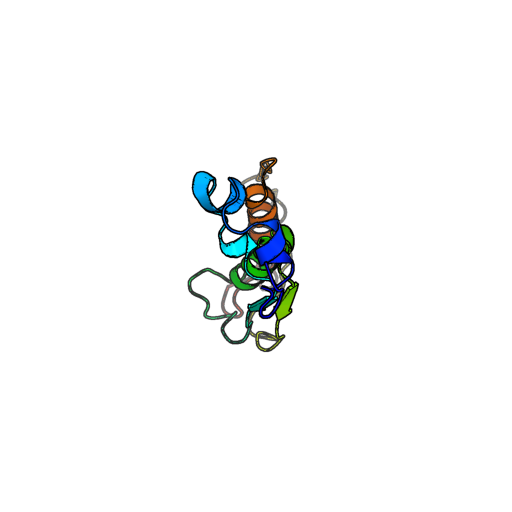 2.393 1.00 97.75 106 ARG A CA 1
ATOM 785 C C . ARG A 1 106 ? -10.786 5.829 2.885 1.00 97.75 106 ARG A C 1
ATOM 787 O O . ARG A 1 106 ? -11.115 5.614 4.045 1.00 97.75 106 ARG A O 1
ATOM 794 N N . VAL A 1 107 ? -11.554 6.475 2.007 1.00 95.38 107 VAL A N 1
ATOM 795 C CA . VAL A 1 107 ? -12.867 7.052 2.344 1.00 95.38 107 VAL A CA 1
ATOM 796 C C . VAL A 1 107 ? -13.808 5.979 2.889 1.00 95.38 107 VAL A C 1
ATOM 798 O O . VAL A 1 107 ? -14.455 6.191 3.914 1.00 95.38 107 VAL A O 1
ATOM 801 N N . LEU A 1 108 ? -13.848 4.807 2.247 1.00 94.50 108 LEU A N 1
ATOM 802 C CA . LEU A 1 108 ? -14.649 3.682 2.721 1.00 94.50 108 LEU A CA 1
ATOM 803 C C . LEU A 1 108 ? -14.186 3.200 4.103 1.00 94.50 108 LEU A C 1
ATOM 805 O O . LEU A 1 108 ? -15.000 3.053 5.006 1.00 94.50 108 LEU A O 1
ATOM 809 N N . LEU A 1 109 ? -12.888 2.967 4.292 1.00 95.69 109 LEU A N 1
ATOM 810 C CA . LEU A 1 109 ? -12.355 2.483 5.564 1.00 95.69 109 LEU A CA 1
ATOM 811 C C . LEU A 1 109 ? -12.557 3.498 6.686 1.00 95.69 109 LEU A C 1
ATOM 813 O O . LEU A 1 109 ? -12.941 3.099 7.774 1.00 95.69 109 LEU A O 1
ATOM 817 N N . GLU A 1 110 ? -12.350 4.788 6.443 1.00 93.06 110 GLU A N 1
ATOM 818 C CA . GLU A 1 110 ? -12.545 5.843 7.445 1.00 93.06 110 GLU A CA 1
ATOM 819 C C . GLU A 1 110 ? -14.023 6.045 7.811 1.00 93.06 110 GLU A C 1
ATOM 821 O O . GLU A 1 110 ? -14.311 6.491 8.918 1.00 93.06 110 GLU A O 1
ATOM 826 N N . ALA A 1 111 ? -14.963 5.663 6.940 1.00 91.38 111 ALA A N 1
ATOM 827 C CA . ALA A 1 111 ? -16.386 5.652 7.278 1.00 91.38 111 ALA A CA 1
ATOM 828 C C . ALA A 1 111 ? -16.760 4.527 8.264 1.00 91.38 111 ALA A C 1
ATOM 830 O O . ALA A 1 111 ? -17.699 4.689 9.040 1.00 91.38 111 ALA A O 1
ATOM 831 N N . TYR A 1 112 ? -16.040 3.398 8.236 1.00 92.62 112 TYR A N 1
ATOM 832 C CA . TYR A 1 112 ? -16.351 2.208 9.041 1.00 92.62 112 TYR A CA 1
ATOM 833 C C . TYR A 1 112 ? -15.373 1.968 10.199 1.00 92.62 112 TYR A C 1
ATOM 835 O O . TYR A 1 112 ? -15.748 1.345 11.185 1.00 92.62 112 TYR A O 1
ATOM 843 N N . LEU A 1 113 ? -14.116 2.401 10.112 1.00 93.38 113 LEU A N 1
ATOM 844 C CA . LEU A 1 113 ? -13.077 2.132 11.106 1.00 93.38 113 LEU A CA 1
ATOM 845 C C . LEU A 1 113 ? -12.904 3.324 12.032 1.00 93.38 113 LEU A C 1
ATOM 847 O O . LEU A 1 113 ? -12.399 4.372 11.633 1.00 93.38 113 LEU A O 1
ATOM 851 N N . HIS A 1 114 ? -13.286 3.146 13.292 1.00 91.69 114 HIS A N 1
ATOM 852 C CA . HIS A 1 114 ? -13.185 4.181 14.315 1.00 91.69 114 HIS A CA 1
ATOM 853 C C . HIS A 1 114 ? -12.229 3.760 15.443 1.00 91.69 114 HIS A C 1
ATOM 855 O O . HIS A 1 114 ? -12.137 2.570 15.772 1.00 91.69 114 HIS A O 1
ATOM 861 N N . PRO A 1 115 ? -11.554 4.722 16.104 1.00 90.56 115 PRO A N 1
ATOM 862 C CA . PRO A 1 115 ? -10.826 4.452 17.339 1.00 90.56 115 PRO A CA 1
ATOM 863 C C . PRO A 1 115 ? -11.757 3.858 18.405 1.00 90.56 115 PRO A C 1
ATOM 865 O O . PRO A 1 115 ? -12.935 4.233 18.498 1.00 90.56 115 PRO A O 1
ATOM 868 N N . LEU A 1 116 ? -11.228 2.965 19.245 1.00 88.31 116 LEU A N 1
ATOM 869 C CA . LEU A 1 116 ? -11.993 2.309 20.320 1.00 88.31 116 LEU A CA 1
ATOM 870 C C . LEU A 1 116 ? -12.669 3.311 21.265 1.00 88.31 116 LEU A C 1
ATOM 872 O O . LEU A 1 116 ? -13.761 3.082 21.760 1.00 88.31 116 LEU A O 1
ATOM 876 N N . ASN A 1 117 ? -12.013 4.442 21.476 1.00 83.44 117 ASN A N 1
ATOM 877 C CA . ASN A 1 117 ? -12.366 5.515 22.393 1.00 83.44 117 ASN A CA 1
ATOM 878 C C . ASN A 1 117 ? -13.144 6.670 21.736 1.00 83.44 117 ASN A C 1
ATOM 880 O O . ASN A 1 117 ? -13.451 7.655 22.407 1.00 83.44 117 ASN A O 1
ATOM 884 N N . ALA A 1 118 ? -13.486 6.577 20.446 1.00 77.06 118 ALA A N 1
ATOM 885 C CA . ALA A 1 118 ? -14.466 7.493 19.851 1.00 77.06 118 ALA A CA 1
ATOM 886 C C . ALA A 1 118 ? -15.848 7.344 20.543 1.00 77.06 118 ALA A C 1
ATOM 888 O O . ALA A 1 118 ? -16.096 6.377 21.259 1.00 77.06 118 ALA A O 1
ATOM 889 N N . ARG A 1 119 ? -16.774 8.284 20.367 1.00 69.12 119 ARG A N 1
ATOM 890 C CA . ARG A 1 119 ? -18.182 8.051 20.747 1.00 69.12 119 ARG A CA 1
ATOM 891 C C . ARG A 1 119 ? -18.914 7.583 19.501 1.00 69.12 119 ARG A C 1
ATOM 893 O O . ARG A 1 119 ? -18.731 8.203 18.452 1.00 69.12 119 ARG A O 1
ATOM 900 N N . THR A 1 120 ? -19.685 6.506 19.590 1.00 65.69 120 THR A N 1
ATOM 901 C CA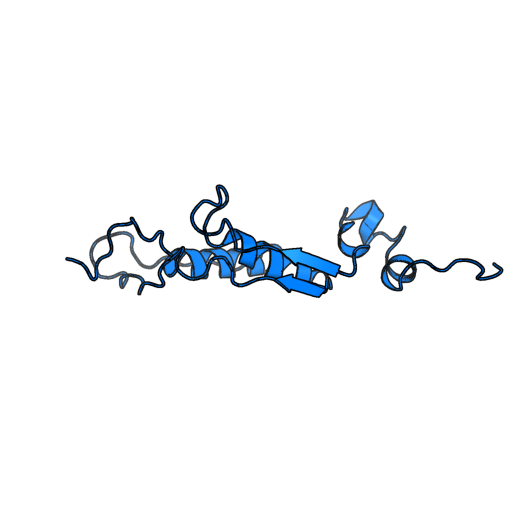 . THR A 1 120 ? -20.450 5.996 18.439 1.00 65.69 120 THR A CA 1
ATOM 902 C C . THR A 1 120 ? -21.945 6.163 18.630 1.00 65.69 120 THR A C 1
ATOM 904 O O . THR A 1 120 ? -22.422 6.312 19.749 1.00 65.69 120 THR A O 1
ATOM 907 N N . HIS A 1 121 ? -22.680 6.195 17.519 1.00 60.66 121 HIS A N 1
ATOM 908 C CA . HIS A 1 121 ? -24.132 6.387 17.540 1.00 60.66 121 HIS A CA 1
ATOM 909 C C . HIS A 1 121 ? -24.878 5.202 18.124 1.00 60.66 121 HIS A C 1
ATOM 911 O O . HIS A 1 121 ? -25.921 5.407 18.719 1.00 60.66 121 HIS A O 1
ATOM 917 N N . ASP A 1 122 ? -24.303 4.005 18.035 1.00 56.62 122 ASP A N 1
ATOM 918 C CA . ASP A 1 122 ? -24.869 2.802 18.644 1.00 56.62 122 ASP A CA 1
ATOM 919 C C . ASP A 1 122 ? -24.836 2.843 20.188 1.00 56.62 122 ASP A C 1
ATOM 921 O O . ASP A 1 122 ? -25.425 1.991 20.845 1.00 56.62 122 ASP A O 1
ATOM 925 N N . GLU A 1 123 ? -24.147 3.828 20.780 1.00 53.50 123 GLU A N 1
ATOM 926 C CA . GLU A 1 123 ? -24.036 4.048 22.229 1.00 53.50 123 GLU A CA 1
ATOM 927 C C . GLU A 1 123 ? -24.937 5.202 22.737 1.00 53.50 123 GLU A C 1
ATOM 929 O O . GLU A 1 123 ? -24.807 5.602 23.898 1.00 53.50 123 GLU A O 1
ATOM 934 N N . GLN A 1 124 ? -25.824 5.756 21.894 1.00 45.06 124 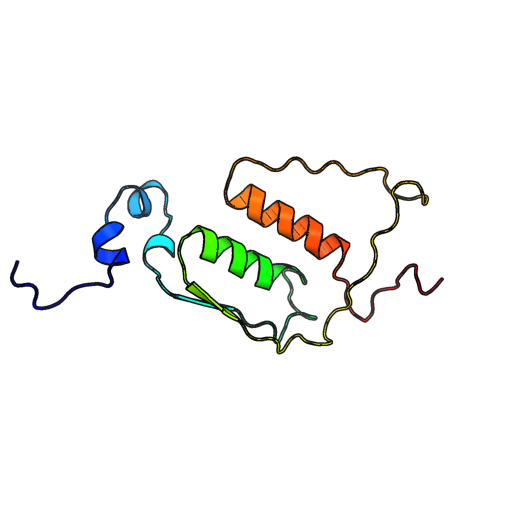GLN A N 1
ATOM 935 C CA . GLN A 1 124 ? -26.821 6.793 22.234 1.00 45.06 124 GLN A CA 1
ATOM 936 C C . GLN A 1 124 ? -28.246 6.295 21.997 1.00 45.06 124 GLN A C 1
ATOM 938 O O . GLN A 1 124 ? -29.107 6.626 22.843 1.00 45.06 124 GLN A O 1
#